Protein AF-Q9GLK6-F1 (afdb_monomer_lite)

Radius of gyration: 19.55 Å; chains: 1; bounding box: 46×30×56 Å

Organism: Oryctolagus cuniculus (NCBI:txid9986)

Structure (mmCIF, N/CA/C/O backbone):
data_AF-Q9GLK6-F1
#
_entry.id   AF-Q9GLK6-F1
#
loop_
_atom_site.group_PDB
_atom_site.id
_atom_site.type_symbol
_atom_site.label_atom_id
_atom_site.label_alt_id
_atom_site.label_comp_id
_atom_site.label_asym_id
_atom_site.label_entity_id
_atom_site.label_seq_id
_atom_site.pdbx_PDB_ins_code
_atom_site.Cartn_x
_atom_site.Cartn_y
_atom_site.Cartn_z
_atom_site.occupancy
_at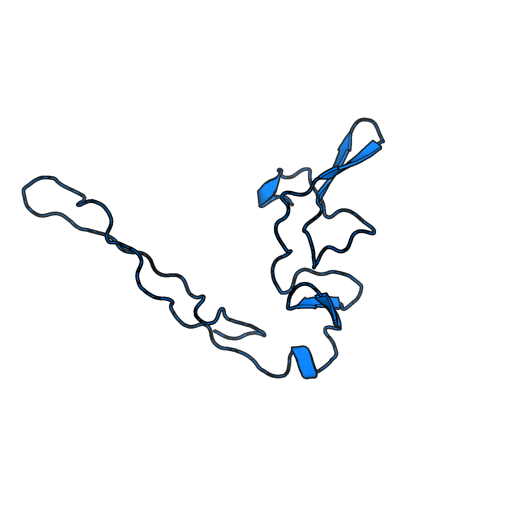om_site.B_iso_or_equiv
_atom_site.auth_seq_id
_atom_site.auth_comp_id
_atom_site.auth_asym_id
_atom_site.auth_atom_id
_atom_site.pdbx_PDB_model_num
ATOM 1 N N . CYS A 1 1 ? -7.473 4.508 1.239 1.00 78.81 1 CYS A N 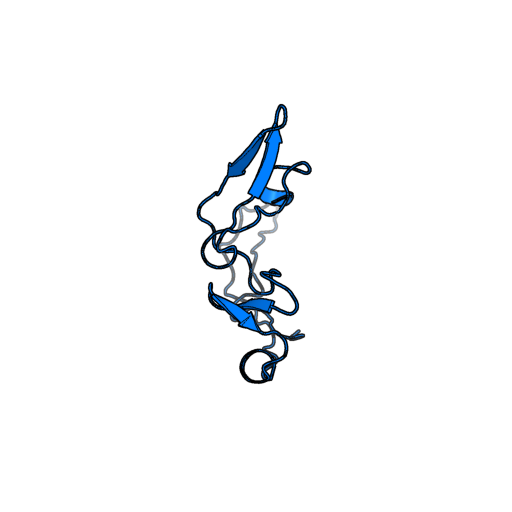1
ATOM 2 C CA . CYS A 1 1 ? -8.637 5.332 0.860 1.00 78.81 1 CYS A CA 1
ATOM 3 C C . CYS A 1 1 ? -8.233 6.463 -0.063 1.00 78.81 1 CYS A C 1
ATOM 5 O O . CYS A 1 1 ? -8.628 6.391 -1.219 1.00 78.81 1 CYS A O 1
ATOM 7 N N . ASN A 1 2 ? -7.354 7.375 0.371 1.00 86.19 2 ASN A N 1
ATOM 8 C CA . ASN A 1 2 ? -6.807 8.437 -0.485 1.00 86.19 2 ASN A CA 1
ATOM 9 C C . ASN A 1 2 ? -6.328 7.937 -1.867 1.00 86.19 2 ASN A C 1
ATOM 11 O O . ASN A 1 2 ? -6.900 8.291 -2.890 1.00 86.19 2 ASN A O 1
ATOM 15 N N . LEU A 1 3 ? -5.396 6.979 -1.892 1.00 83.44 3 LEU A N 1
ATOM 16 C CA . LEU A 1 3 ? -4.856 6.410 -3.139 1.00 83.44 3 LEU A CA 1
ATOM 17 C C . LEU A 1 3 ? -5.885 5.676 -4.023 1.00 83.44 3 LEU A C 1
ATOM 19 O O . LEU A 1 3 ? -5.612 5.395 -5.183 1.00 83.44 3 LEU A O 1
ATOM 23 N N . THR A 1 4 ? -7.041 5.293 -3.476 1.00 82.19 4 THR A N 1
ATOM 24 C CA . THR A 1 4 ? -8.006 4.408 -4.152 1.00 82.19 4 THR A CA 1
ATOM 25 C C . THR A 1 4 ? -9.226 5.153 -4.686 1.00 82.19 4 THR A C 1
ATOM 27 O O . THR A 1 4 ? -9.761 4.768 -5.730 1.00 82.19 4 THR A O 1
ATOM 30 N N . PHE A 1 5 ? -9.686 6.155 -3.934 1.00 86.75 5 PHE A N 1
ATOM 31 C CA . PHE A 1 5 ? -10.929 6.890 -4.173 1.00 86.75 5 PHE A CA 1
ATOM 32 C C . PHE A 1 5 ? -10.734 8.415 -4.204 1.00 86.75 5 PHE A C 1
ATOM 34 O O . PHE A 1 5 ? -11.620 9.112 -4.687 1.00 86.75 5 PHE A O 1
ATOM 41 N N . GLY A 1 6 ? -9.593 8.932 -3.736 1.00 89.25 6 GLY A N 1
ATOM 42 C CA . GLY A 1 6 ? -9.277 10.361 -3.702 1.00 89.25 6 GLY A CA 1
ATOM 43 C C . GLY A 1 6 ? -9.100 10.921 -2.283 1.00 89.25 6 GLY A C 1
ATOM 44 O O . GLY A 1 6 ? -9.459 10.258 -1.305 1.00 89.25 6 GLY A O 1
ATOM 45 N N . PRO A 1 7 ? -8.561 12.146 -2.157 1.00 91.19 7 PRO A N 1
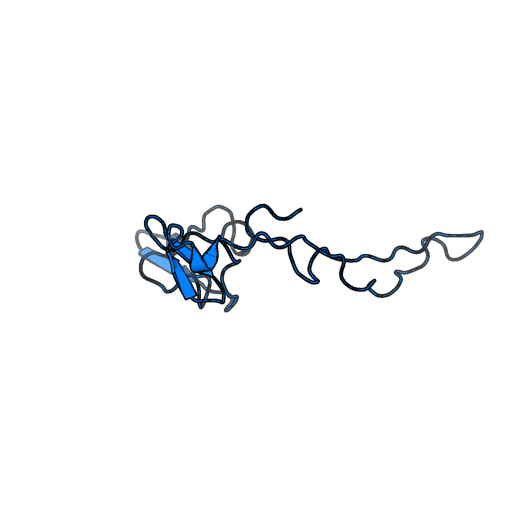ATOM 46 C CA . PRO A 1 7 ? -8.122 12.734 -0.885 1.00 91.19 7 PRO A CA 1
ATOM 47 C C . PRO A 1 7 ? -9.240 12.949 0.138 1.00 91.19 7 PRO A C 1
ATOM 49 O O . PRO A 1 7 ? -8.976 12.952 1.336 1.00 91.19 7 PRO A O 1
ATOM 52 N N . GLU A 1 8 ? -10.485 13.057 -0.315 1.00 90.81 8 GLU A N 1
ATOM 53 C CA . GLU A 1 8 ? -11.662 13.265 0.538 1.00 90.81 8 GLU A CA 1
ATOM 54 C C . GLU A 1 8 ? -12.134 11.984 1.244 1.00 90.81 8 GLU A C 1
ATOM 56 O O . GLU A 1 8 ? -12.998 12.025 2.120 1.00 90.81 8 GLU A O 1
ATOM 61 N N . TYR A 1 9 ? -11.572 10.831 0.866 1.00 89.88 9 TYR A N 1
ATOM 62 C CA . TYR A 1 9 ? -11.967 9.541 1.409 1.00 89.88 9 TYR A CA 1
ATOM 63 C C . TYR A 1 9 ? -11.102 9.132 2.599 1.00 89.88 9 TYR A C 1
ATOM 65 O O . TYR A 1 9 ? -9.897 8.878 2.476 1.00 89.88 9 TYR A O 1
ATOM 73 N N . THR A 1 10 ? -11.754 8.940 3.740 1.00 88.19 10 THR A N 1
ATOM 74 C CA . THR A 1 10 ? -11.164 8.423 4.980 1.00 88.19 10 THR A CA 1
ATOM 75 C C . THR A 1 10 ? -11.533 6.953 5.190 1.00 88.19 10 THR A C 1
ATOM 77 O O . THR A 1 10 ? -12.202 6.350 4.354 1.00 88.19 10 THR A O 1
ATOM 80 N N . VAL A 1 11 ? -11.043 6.316 6.256 1.00 84.50 11 VAL A N 1
ATOM 81 C CA . VAL A 1 11 ? -11.416 4.929 6.590 1.00 84.50 11 VAL A CA 1
ATOM 82 C C . VAL A 1 11 ? -12.818 4.920 7.205 1.00 84.50 11 VAL A C 1
ATOM 84 O O . VAL A 1 11 ? -13.103 5.720 8.091 1.00 84.50 11 VAL A O 1
ATOM 87 N N . CYS A 1 12 ? -13.686 4.018 6.741 1.00 85.75 12 CYS A N 1
ATOM 88 C CA . CYS A 1 12 ? -15.054 3.907 7.249 1.00 85.75 12 CYS A CA 1
ATOM 89 C C . CYS A 1 12 ? -15.075 3.360 8.694 1.00 85.75 12 CYS A C 1
ATOM 91 O O . CYS A 1 12 ? -14.501 2.293 8.936 1.00 85.75 12 CYS A O 1
ATOM 93 N N . PRO A 1 13 ? -15.739 4.039 9.648 1.00 81.25 13 PRO A N 1
ATOM 94 C CA . PRO A 1 13 ? -15.906 3.541 11.013 1.00 81.25 13 PRO A CA 1
ATOM 95 C C . PRO A 1 13 ? -16.755 2.261 11.070 1.00 81.25 13 PRO A C 1
ATOM 97 O O . PRO A 1 13 ? -17.684 2.089 10.288 1.00 81.25 13 PRO A O 1
ATOM 100 N N . GLY A 1 14 ? -16.471 1.373 12.028 1.00 76.00 14 GLY A N 1
ATOM 101 C CA . GLY A 1 14 ? -17.340 0.232 12.366 1.00 76.00 14 GLY A CA 1
ATOM 102 C C . GLY A 1 14 ? -1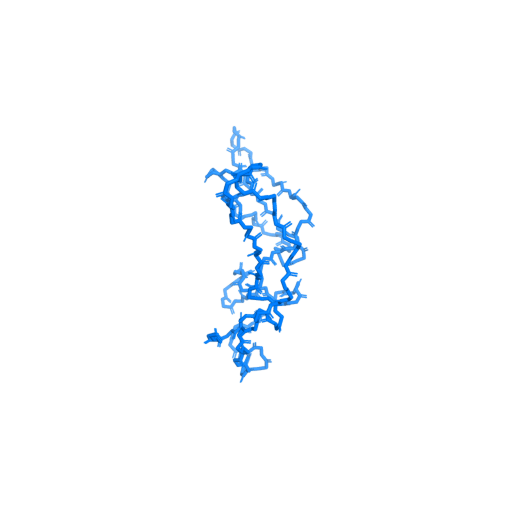7.298 -0.976 11.420 1.00 76.00 14 GLY A C 1
ATOM 103 O O . GLY A 1 14 ? -17.892 -2.002 11.738 1.00 76.00 14 GLY A O 1
ATOM 104 N N . MET A 1 15 ? -16.577 -0.899 10.299 1.00 76.69 15 MET A N 1
ATOM 105 C CA . MET A 1 15 ? -16.421 -2.018 9.361 1.00 76.69 15 MET A CA 1
ATOM 106 C C . MET A 1 15 ? -15.151 -2.830 9.641 1.00 76.69 15 MET A C 1
ATOM 108 O O . MET A 1 15 ? -14.153 -2.288 10.119 1.00 76.69 15 MET A O 1
ATOM 112 N N . ASP A 1 16 ? -15.151 -4.123 9.294 1.00 79.19 16 ASP A N 1
ATOM 113 C CA . ASP A 1 16 ? -13.935 -4.948 9.328 1.00 79.19 16 ASP A CA 1
ATOM 114 C C . ASP A 1 16 ? -12.977 -4.535 8.201 1.00 79.19 16 ASP A C 1
ATOM 116 O O . ASP A 1 16 ? -13.019 -5.048 7.079 1.00 79.19 16 ASP A O 1
ATOM 120 N N . VAL A 1 17 ? -12.114 -3.573 8.535 1.00 81.94 17 VAL A N 1
ATOM 121 C CA . VAL A 1 17 ? -11.090 -3.006 7.654 1.00 81.94 17 VAL A CA 1
ATOM 122 C C . VAL A 1 17 ? -10.136 -4.085 7.135 1.00 81.94 17 VAL A C 1
ATOM 124 O O . VAL A 1 17 ? -9.655 -3.977 6.011 1.00 81.94 17 VAL A O 1
ATOM 127 N N . CYS A 1 18 ? -9.864 -5.134 7.917 1.00 82.31 18 CYS A N 1
ATOM 128 C CA . CYS A 1 18 ? -8.845 -6.124 7.575 1.00 82.31 18 CYS A CA 1
ATOM 129 C C . CYS A 1 18 ? -9.327 -7.127 6.529 1.00 82.31 18 CYS A C 1
ATOM 131 O O . CYS A 1 18 ? -8.560 -7.483 5.633 1.00 82.31 18 CYS A O 1
ATOM 133 N N . ALA A 1 19 ? -10.601 -7.520 6.586 1.00 81.19 19 ALA A N 1
ATOM 134 C CA . ALA A 1 19 ? -11.207 -8.358 5.559 1.00 81.19 19 ALA A CA 1
ATOM 135 C C . ALA A 1 19 ? -11.423 -7.584 4.250 1.00 81.19 19 ALA A C 1
ATOM 137 O O . ALA A 1 19 ? -11.184 -8.109 3.159 1.00 81.19 19 ALA A O 1
ATOM 138 N N . ARG A 1 20 ? -11.884 -6.331 4.347 1.00 83.62 20 ARG A N 1
ATOM 139 C CA . ARG A 1 20 ? -12.135 -5.456 3.196 1.00 83.62 20 ARG A CA 1
ATOM 140 C C . ARG A 1 20 ? -11.857 -4.007 3.562 1.00 83.62 20 ARG A C 1
ATOM 142 O O . ARG A 1 20 ? -12.392 -3.491 4.535 1.00 83.62 20 ARG A O 1
ATOM 149 N N . LEU A 1 21 ? -11.105 -3.310 2.718 1.00 81.94 21 LEU A N 1
ATOM 150 C CA . LEU A 1 21 ? -10.918 -1.876 2.870 1.00 81.94 21 LEU A CA 1
ATOM 151 C C . LEU A 1 21 ? -12.233 -1.148 2.553 1.00 81.94 21 LEU A C 1
ATOM 153 O O . LEU A 1 21 ? -12.703 -1.167 1.409 1.00 81.94 21 LEU A O 1
ATOM 157 N N . TRP A 1 22 ? -12.793 -0.488 3.565 1.00 86.94 22 TRP A N 1
ATOM 158 C CA . TRP A 1 22 ? -13.952 0.396 3.453 1.00 86.94 22 TRP A CA 1
ATOM 159 C C . TRP A 1 22 ? -13.517 1.847 3.616 1.00 86.94 22 TRP A C 1
ATOM 161 O O . TRP A 1 22 ? -12.844 2.205 4.584 1.00 86.94 22 TRP A O 1
ATOM 171 N N . CYS A 1 23 ? -13.912 2.685 2.666 1.00 88.12 23 CYS A N 1
ATOM 172 C CA . CYS A 1 23 ? -13.546 4.088 2.607 1.00 88.12 23 CYS A CA 1
ATOM 173 C C . CYS A 1 23 ? -14.793 4.960 2.659 1.00 88.12 23 CYS A C 1
ATOM 175 O O . CYS A 1 23 ? -15.701 4.767 1.858 1.00 88.12 23 CYS A O 1
ATOM 177 N N . ALA A 1 24 ? -14.830 5.902 3.591 1.00 91.25 24 ALA A N 1
ATOM 178 C CA . ALA A 1 24 ? -15.946 6.805 3.801 1.00 91.25 24 ALA A CA 1
ATOM 179 C C . ALA A 1 24 ? -15.690 8.176 3.175 1.00 91.25 24 ALA A C 1
ATOM 181 O O . ALA A 1 24 ? -14.569 8.678 3.215 1.00 91.25 24 ALA A O 1
ATOM 182 N N . VAL A 1 25 ? -16.748 8.795 2.662 1.00 93.62 25 VAL A N 1
ATOM 183 C CA . VAL A 1 25 ? -16.808 10.220 2.314 1.00 93.62 25 VAL A CA 1
ATOM 184 C C . VAL A 1 25 ? -18.113 10.794 2.862 1.00 93.62 25 VAL A C 1
ATOM 186 O O . VAL A 1 25 ? -19.121 10.086 2.919 1.00 93.62 25 VAL A O 1
ATOM 189 N N . VAL A 1 26 ? -18.111 12.058 3.285 1.00 92.06 26 VAL A N 1
ATOM 190 C CA . VAL A 1 26 ? -19.329 12.752 3.728 1.00 92.06 26 VAL A CA 1
ATOM 191 C C . VAL A 1 26 ? -19.870 13.570 2.562 1.00 92.06 26 VAL A C 1
ATOM 193 O O . VAL A 1 26 ? -19.199 14.477 2.079 1.00 92.06 26 VAL A O 1
ATOM 196 N N . ARG A 1 27 ? -21.084 13.259 2.101 1.00 88.62 27 ARG A N 1
ATOM 197 C CA . ARG A 1 27 ? -21.797 14.027 1.070 1.00 88.62 27 ARG A CA 1
ATOM 198 C C . ARG A 1 27 ? -23.123 14.504 1.639 1.00 88.62 27 ARG A C 1
ATOM 200 O O . ARG A 1 27 ? -23.904 13.687 2.105 1.00 88.62 27 ARG A O 1
ATOM 207 N N . GLN A 1 28 ? -23.367 15.816 1.611 1.00 86.94 28 GLN A N 1
ATOM 208 C CA . GLN A 1 28 ? -24.628 16.419 2.082 1.00 86.94 28 GLN A CA 1
ATOM 209 C C . GLN A 1 28 ? -25.025 15.978 3.509 1.00 86.94 28 GLN A C 1
ATOM 211 O O . GLN A 1 28 ? -26.187 15.715 3.793 1.00 86.94 28 GLN A O 1
ATOM 216 N N . GLY A 1 29 ? -24.045 15.852 4.411 1.00 87.31 29 GLY A N 1
ATOM 217 C CA . GLY A 1 29 ? -24.273 15.414 5.796 1.00 87.31 29 GLY A CA 1
ATOM 218 C C . GLY A 1 29 ? -24.438 13.901 5.987 1.00 87.31 29 GLY A C 1
ATOM 219 O O . GLY A 1 29 ? -24.503 13.443 7.123 1.00 87.31 29 GLY A O 1
ATOM 220 N N . GLN A 1 30 ? -24.437 13.109 4.911 1.00 88.50 30 GLN A N 1
ATOM 221 C CA . GLN A 1 30 ? -24.534 11.654 4.971 1.00 88.50 30 GLN A CA 1
ATOM 222 C C . GLN A 1 30 ? -23.169 10.999 4.721 1.00 88.50 30 GLN A C 1
ATOM 224 O O . GLN A 1 30 ? -22.474 11.306 3.749 1.00 88.50 30 GLN A O 1
ATOM 229 N N . MET A 1 31 ? -22.770 10.081 5.607 1.00 86.88 31 MET A N 1
ATOM 230 C CA . MET A 1 31 ? -21.555 9.282 5.439 1.00 86.88 31 MET A CA 1
ATOM 231 C C . MET A 1 31 ? -21.835 8.105 4.502 1.00 86.88 31 MET A C 1
ATOM 233 O O . MET A 1 31 ? -22.692 7.269 4.781 1.00 86.88 31 MET A O 1
ATOM 237 N N . VAL A 1 32 ? -21.087 8.021 3.404 1.00 90.56 32 VAL A N 1
ATOM 238 C CA . VAL A 1 32 ? -21.184 6.930 2.428 1.00 90.56 32 VAL A CA 1
ATOM 239 C C . VAL A 1 32 ? -19.895 6.125 2.458 1.00 90.56 32 VAL A C 1
ATOM 241 O O . VAL A 1 32 ? -18.821 6.682 2.234 1.00 90.56 32 VAL A O 1
ATOM 244 N N . CYS A 1 33 ? -19.999 4.815 2.700 1.00 88.81 33 CYS A N 1
ATOM 245 C CA . CYS A 1 33 ? -18.857 3.904 2.706 1.00 88.81 33 CYS A CA 1
ATOM 246 C C . CYS A 1 33 ? -18.789 3.068 1.422 1.00 88.81 33 CYS A C 1
ATOM 248 O O . CYS A 1 33 ? -19.713 2.332 1.086 1.00 88.81 33 CYS A O 1
ATOM 250 N N . LEU A 1 34 ? -17.658 3.155 0.723 1.00 87.50 34 LEU A N 1
ATOM 251 C CA . LEU A 1 34 ? -17.357 2.447 -0.518 1.00 87.50 34 LEU A CA 1
ATOM 252 C C . LEU A 1 34 ? -16.246 1.418 -0.296 1.00 87.50 34 LEU A C 1
ATOM 254 O O . LEU A 1 34 ? -15.331 1.625 0.501 1.00 87.50 34 LEU A O 1
ATOM 258 N N . THR A 1 35 ? -16.273 0.319 -1.047 1.00 84.56 35 THR A N 1
ATOM 259 C CA . THR A 1 35 ? -15.200 -0.684 -1.046 1.00 84.56 35 THR A CA 1
ATOM 260 C C . THR A 1 35 ? -14.907 -1.164 -2.464 1.00 84.56 35 THR A C 1
ATOM 262 O O . THR A 1 35 ? -15.819 -1.348 -3.264 1.00 84.56 35 THR A O 1
ATOM 265 N N . LYS A 1 36 ? -13.629 -1.403 -2.781 1.00 79.62 36 LYS A N 1
ATOM 266 C CA . LYS A 1 36 ? -13.206 -2.085 -4.022 1.00 79.62 36 LYS A CA 1
ATOM 267 C C . LYS A 1 36 ? -12.970 -3.591 -3.819 1.00 79.62 36 LYS A C 1
ATOM 269 O O . LYS A 1 36 ? -12.328 -4.219 -4.648 1.00 79.62 36 LYS A O 1
ATOM 274 N N . LYS A 1 37 ? -13.472 -4.177 -2.718 1.00 74.44 37 LYS A N 1
ATOM 275 C CA . LYS A 1 37 ? -13.277 -5.594 -2.326 1.00 74.44 37 LYS A CA 1
ATOM 276 C C . LYS A 1 37 ? -11.809 -6.020 -2.145 1.00 74.44 37 LYS A C 1
ATOM 278 O O . LYS A 1 37 ? -11.525 -7.211 -2.096 1.00 74.44 37 LYS A O 1
ATOM 283 N N . LEU A 1 38 ? -10.891 -5.066 -2.014 1.00 70.19 38 LEU A N 1
ATOM 284 C CA . LEU A 1 38 ? -9.488 -5.334 -1.710 1.00 70.19 38 LEU A CA 1
ATOM 285 C C . LEU A 1 38 ? -9.323 -5.514 -0.192 1.00 70.19 38 LEU A C 1
ATOM 287 O O . LEU A 1 38 ? -9.924 -4.734 0.556 1.00 70.19 38 LEU A O 1
ATOM 291 N N . PRO A 1 39 ? -8.533 -6.495 0.280 1.00 70.69 39 PRO A N 1
ATOM 292 C CA . PRO A 1 39 ? -8.153 -6.560 1.687 1.00 70.69 39 PRO A CA 1
ATOM 293 C C . PRO A 1 39 ? -7.318 -5.326 2.048 1.00 70.69 39 PRO A C 1
ATOM 295 O O . PRO A 1 39 ? -6.625 -4.762 1.194 1.00 70.69 39 PRO A O 1
ATOM 298 N N . ALA A 1 40 ? -7.385 -4.881 3.303 1.00 77.06 40 ALA A N 1
ATOM 299 C CA . ALA A 1 40 ? -6.457 -3.851 3.751 1.00 77.06 40 ALA A CA 1
ATOM 300 C C . ALA A 1 40 ? -5.024 -4.388 3.740 1.00 77.06 40 ALA A C 1
ATOM 302 O O . ALA A 1 40 ? -4.779 -5.575 3.960 1.00 77.06 40 ALA A O 1
ATOM 303 N N . VAL A 1 41 ? -4.071 -3.490 3.493 1.00 78.50 41 VAL A N 1
ATOM 304 C CA . VAL A 1 41 ? -2.654 -3.839 3.556 1.00 78.50 41 VAL A CA 1
ATOM 305 C C . VAL A 1 41 ? -2.281 -4.251 4.982 1.00 78.50 41 VAL A C 1
ATOM 307 O O . VAL A 1 41 ? -2.795 -3.702 5.963 1.00 78.50 41 VAL A O 1
ATOM 310 N N . GLU A 1 42 ? -1.381 -5.220 5.102 1.00 80.12 42 GLU A N 1
ATOM 311 C CA . GLU A 1 42 ? -0.825 -5.644 6.385 1.00 80.12 42 GLU A CA 1
ATOM 312 C C . GLU A 1 42 ? -0.258 -4.437 7.147 1.00 80.12 42 GLU A C 1
ATOM 314 O O . GLU A 1 42 ? 0.378 -3.559 6.564 1.00 80.12 42 GLU A O 1
ATOM 319 N N . GLY A 1 43 ? -0.507 -4.366 8.452 1.00 75.94 43 GLY A N 1
ATOM 320 C CA . GLY A 1 43 ? -0.111 -3.220 9.271 1.00 75.94 43 GLY A CA 1
ATOM 321 C C . GLY A 1 43 ? -1.109 -2.060 9.286 1.00 75.94 43 GLY A C 1
ATOM 322 O O . GLY A 1 43 ? -0.930 -1.142 10.087 1.00 75.94 43 GLY A O 1
ATOM 323 N N . THR A 1 44 ? -2.179 -2.102 8.478 1.00 81.56 44 THR A N 1
ATOM 324 C CA . THR A 1 44 ? -3.252 -1.093 8.542 1.00 81.56 44 THR A CA 1
ATOM 325 C C . THR A 1 44 ? -3.834 -1.049 9.957 1.00 81.56 44 THR A C 1
ATOM 327 O O . THR A 1 44 ? -4.211 -2.100 10.479 1.00 81.56 44 THR A O 1
ATOM 330 N N . PRO A 1 45 ? -3.926 0.125 10.602 1.00 78.00 45 PRO A N 1
ATOM 331 C CA . PRO A 1 45 ? -4.525 0.231 11.923 1.00 78.00 45 PRO A CA 1
ATOM 332 C C . PRO A 1 45 ? -6.018 -0.107 11.855 1.00 78.00 45 PRO A C 1
ATOM 334 O O . PRO A 1 45 ? -6.765 0.491 11.086 1.00 78.00 45 PRO A O 1
ATOM 337 N N . CYS A 1 46 ? -6.447 -1.061 12.677 1.00 82.81 46 CYS A N 1
ATOM 338 C CA . CYS A 1 46 ? -7.844 -1.508 12.765 1.00 82.81 46 CYS A CA 1
ATOM 339 C C . CYS A 1 46 ? -8.473 -1.234 14.141 1.00 82.81 46 CYS A C 1
ATOM 341 O O . CYS A 1 46 ? -9.633 -1.554 14.376 1.00 82.81 46 CYS A O 1
ATOM 343 N N . GLY A 1 47 ? -7.718 -0.639 15.069 1.00 80.56 47 GLY A N 1
ATOM 344 C CA . GLY A 1 47 ? -8.197 -0.251 16.392 1.00 80.56 47 GLY A CA 1
ATOM 345 C C . GLY A 1 47 ? -7.066 0.255 17.285 1.00 80.56 47 GLY A C 1
ATOM 346 O O . GLY A 1 47 ? -5.904 0.309 16.875 1.00 80.56 47 GLY A O 1
ATOM 347 N N . LYS A 1 48 ? -7.391 0.609 18.533 1.00 81.00 48 LYS A N 1
ATOM 348 C CA . LYS A 1 48 ? -6.409 1.095 19.514 1.00 81.00 48 LYS A CA 1
ATOM 349 C C . LYS A 1 48 ? -5.358 0.013 19.789 1.00 81.00 48 LYS A C 1
ATOM 351 O O . LYS A 1 48 ? -5.660 -0.995 20.418 1.00 81.00 48 LYS A O 1
ATOM 356 N N . GLY A 1 49 ? -4.140 0.214 19.283 1.00 78.00 49 GLY A N 1
ATOM 357 C CA . GLY A 1 49 ? -3.046 -0.754 19.411 1.00 78.00 49 GLY A CA 1
ATOM 358 C C . GLY A 1 49 ? -3.230 -2.036 18.591 1.00 78.00 49 GLY A C 1
ATOM 359 O O . GLY A 1 49 ? -2.574 -3.028 18.885 1.00 78.00 49 GLY A O 1
ATOM 360 N N . ARG A 1 50 ? -4.102 -2.049 17.574 1.00 85.38 50 ARG A N 1
ATOM 361 C CA . ARG A 1 50 ? -4.343 -3.227 16.726 1.00 85.38 50 ARG A CA 1
ATOM 362 C C . ARG A 1 50 ? -4.095 -2.919 15.257 1.00 85.38 50 ARG A C 1
ATOM 364 O O . ARG A 1 50 ? -4.372 -1.811 14.796 1.00 85.38 50 ARG A O 1
ATOM 371 N N . ILE A 1 51 ? -3.601 -3.910 14.528 1.00 84.38 51 ILE A N 1
ATOM 372 C CA . ILE A 1 51 ? -3.291 -3.820 13.103 1.00 84.38 51 ILE A CA 1
ATOM 373 C C . ILE A 1 51 ? -3.823 -5.024 12.325 1.00 84.38 51 ILE A C 1
ATOM 375 O O . ILE A 1 51 ? -4.015 -6.102 12.884 1.00 84.38 51 ILE A O 1
ATOM 379 N N . CYS A 1 52 ? -4.033 -4.850 11.026 1.00 84.38 52 CYS A N 1
ATOM 380 C CA . CYS A 1 52 ? -4.415 -5.935 10.137 1.00 84.38 52 CYS A CA 1
ATOM 381 C C . CYS A 1 52 ? -3.239 -6.876 9.885 1.00 84.38 52 CYS A C 1
ATOM 383 O O . CYS A 1 52 ? -2.190 -6.441 9.407 1.00 84.38 52 CYS A O 1
ATOM 385 N N 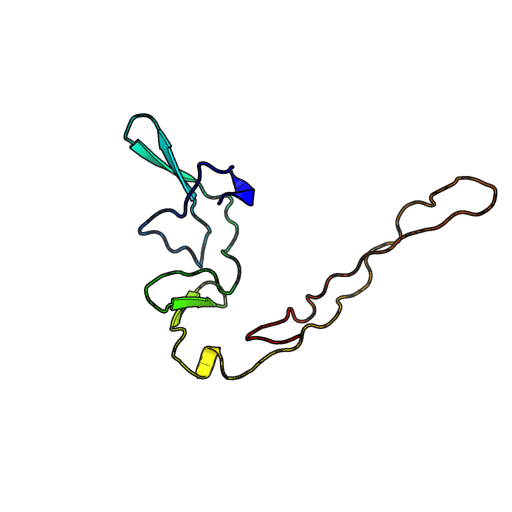. LEU A 1 53 ? -3.437 -8.155 10.202 1.00 81.75 53 LEU A N 1
ATOM 386 C CA . LEU A 1 53 ? -2.518 -9.245 9.912 1.00 81.75 53 LEU A CA 1
ATOM 387 C C . LEU A 1 53 ? -3.272 -10.458 9.368 1.00 81.75 53 LEU A C 1
ATOM 389 O O . LEU A 1 53 ? -4.202 -10.950 10.006 1.00 81.75 53 LEU A O 1
ATOM 393 N N . GLN A 1 54 ? -2.866 -10.948 8.198 1.00 76.38 54 GLN A N 1
ATOM 394 C CA . GLN A 1 54 ? -3.520 -12.038 7.464 1.00 76.38 54 GLN A CA 1
ATOM 395 C C . GLN A 1 54 ? -5.037 -11.817 7.311 1.00 76.38 54 GLN A C 1
ATOM 397 O O . GLN A 1 54 ? -5.838 -12.730 7.509 1.00 76.38 54 GLN A O 1
ATOM 402 N N . GLY A 1 55 ? -5.443 -10.576 7.028 1.00 77.88 55 GLY A N 1
ATOM 403 C CA . GLY A 1 55 ? -6.856 -10.204 6.896 1.00 77.88 55 GLY A CA 1
ATOM 404 C C . GLY A 1 55 ? -7.655 -10.170 8.208 1.00 77.88 55 GLY A C 1
ATOM 405 O O . GLY A 1 55 ? -8.870 -10.010 8.162 1.00 77.88 55 GLY A O 1
ATOM 406 N N . LYS A 1 56 ? -7.009 -10.284 9.379 1.00 83.69 56 LYS A N 1
ATOM 407 C CA . LYS A 1 56 ? -7.649 -10.181 10.703 1.00 83.69 56 LYS A CA 1
ATOM 408 C C . LYS A 1 56 ? -7.087 -9.018 11.513 1.00 83.69 56 LYS A C 1
ATOM 410 O O . LYS A 1 56 ? -5.904 -8.709 11.430 1.00 83.69 56 LYS A O 1
ATOM 415 N N . CYS A 1 57 ? -7.920 -8.407 12.350 1.00 83.88 57 CYS A N 1
ATOM 416 C CA . CYS A 1 57 ? -7.467 -7.376 13.280 1.00 83.88 57 CYS A CA 1
ATOM 417 C C . CYS A 1 57 ? -6.755 -8.015 14.484 1.00 83.88 57 CYS A C 1
ATOM 419 O O . CYS A 1 57 ? -7.385 -8.660 15.324 1.00 83.88 57 CYS A O 1
ATOM 421 N N . ALA A 1 58 ? -5.436 -7.851 14.562 1.00 83.81 58 ALA A N 1
ATOM 422 C CA . ALA A 1 58 ? -4.570 -8.461 15.564 1.00 83.81 58 ALA A CA 1
ATOM 423 C C . ALA A 1 58 ? -3.920 -7.405 16.470 1.00 83.81 58 ALA A C 1
ATOM 425 O O . ALA A 1 58 ? -3.651 -6.278 16.059 1.00 83.81 58 ALA A O 1
ATOM 426 N N . ASP A 1 59 ? -3.665 -7.766 17.726 1.00 83.88 59 ASP A N 1
ATOM 427 C CA . ASP A 1 59 ? -3.066 -6.859 18.707 1.00 83.88 59 ASP A CA 1
ATOM 428 C C . ASP A 1 59 ? -1.564 -6.672 18.466 1.00 83.88 59 ASP A C 1
ATOM 430 O O . ASP A 1 59 ? -0.814 -7.650 18.394 1.00 83.88 59 ASP A O 1
ATOM 434 N N . LYS A 1 60 ? -1.129 -5.410 18.382 1.00 70.50 60 LYS A N 1
ATOM 435 C CA . LYS A 1 60 ? 0.260 -5.021 18.125 1.00 70.50 60 LYS A CA 1
ATOM 436 C C . LYS A 1 60 ? 1.202 -5.411 19.261 1.00 70.50 60 LYS A C 1
ATOM 438 O O . LYS A 1 60 ? 2.389 -5.617 19.035 1.00 70.50 60 LYS A O 1
ATOM 443 N N . THR A 1 61 ? 0.680 -5.538 20.477 1.00 70.19 61 THR A N 1
ATOM 444 C CA . THR A 1 61 ? 1.474 -5.844 21.678 1.00 70.19 61 THR A CA 1
ATOM 445 C C . THR A 1 61 ? 1.756 -7.336 21.852 1.00 70.19 61 THR A C 1
ATOM 447 O O . THR A 1 61 ? 2.650 -7.730 22.603 1.00 70.19 61 THR A O 1
ATOM 450 N N . LYS A 1 62 ? 1.034 -8.203 21.134 1.00 70.62 62 LYS A N 1
ATOM 451 C CA . LYS A 1 62 ? 1.227 -9.648 21.236 1.00 70.62 62 LYS A CA 1
ATOM 452 C C . LYS A 1 62 ? 2.465 -10.063 20.439 1.00 70.62 62 LYS A C 1
ATOM 454 O O . LYS A 1 62 ? 2.434 -10.145 19.213 1.00 70.62 62 LYS A O 1
ATOM 459 N N . LYS A 1 63 ? 3.535 -10.413 21.166 1.00 60.72 63 LYS A N 1
ATOM 460 C CA . LYS A 1 63 ? 4.828 -10.918 20.652 1.00 60.72 63 LYS A CA 1
ATOM 461 C C . LYS A 1 63 ? 4.672 -11.964 19.537 1.00 60.72 63 LYS A C 1
ATOM 463 O O . LYS A 1 63 ? 5.414 -11.925 18.569 1.00 60.72 63 LYS A O 1
ATOM 468 N N . LYS A 1 64 ? 3.650 -12.826 19.600 1.00 62.94 64 LYS A N 1
ATOM 469 C CA . LYS A 1 64 ? 3.322 -13.825 18.561 1.00 62.94 64 LYS A CA 1
ATOM 470 C C . LYS A 1 64 ? 3.202 -13.250 17.134 1.00 62.94 64 LYS A C 1
ATOM 472 O O . LYS A 1 64 ? 3.427 -13.980 16.180 1.00 62.94 64 LYS A O 1
ATOM 477 N N . TYR A 1 65 ? 2.869 -11.967 16.989 1.00 60.19 65 TYR A N 1
ATOM 478 C CA . TYR A 1 65 ? 2.653 -11.306 15.697 1.00 60.19 65 TYR A CA 1
ATOM 479 C C . TYR A 1 65 ? 3.815 -10.400 15.243 1.00 60.19 65 TYR A C 1
ATOM 481 O O . TYR A 1 65 ? 3.920 -10.089 14.058 1.00 60.19 65 TYR A O 1
ATOM 489 N N . TYR A 1 66 ? 4.700 -10.011 16.169 1.00 60.75 66 TYR A N 1
ATOM 490 C CA . TYR A 1 66 ? 5.812 -9.072 15.944 1.00 60.75 66 TYR A CA 1
ATOM 491 C C . TYR A 1 66 ? 7.205 -9.659 16.212 1.00 60.75 66 TYR A C 1
ATOM 493 O O . TYR A 1 66 ? 8.205 -9.032 15.878 1.00 60.75 66 TYR A O 1
ATOM 501 N N . SER A 1 67 ? 7.301 -10.847 16.817 1.00 63.88 67 SER A N 1
ATOM 502 C CA . SER A 1 67 ? 8.581 -11.412 17.272 1.00 63.88 67 SER A CA 1
ATOM 503 C C . SER A 1 67 ? 9.464 -11.939 16.142 1.00 63.88 67 SER A C 1
ATOM 505 O O . SER A 1 67 ? 10.628 -12.242 16.391 1.00 63.88 67 SER A O 1
ATOM 507 N N . THR A 1 68 ? 8.944 -12.045 14.922 1.00 67.00 68 THR A N 1
ATOM 508 C CA . THR A 1 68 ? 9.725 -12.460 13.758 1.00 67.00 68 THR A CA 1
ATOM 509 C C . THR A 1 68 ? 9.739 -11.309 12.762 1.00 67.00 68 THR A C 1
ATOM 511 O O . THR A 1 68 ? 8.761 -11.067 12.050 1.00 67.00 68 THR A O 1
ATOM 514 N N . SER A 1 69 ? 10.843 -10.560 12.765 1.00 67.88 69 SER A N 1
ATOM 515 C CA . SER A 1 69 ? 11.236 -9.728 11.628 1.00 67.88 69 SER A CA 1
ATOM 516 C C . SER A 1 69 ? 11.434 -10.650 10.430 1.00 67.88 69 SER A C 1
ATOM 518 O O . SER A 1 69 ? 12.137 -11.654 10.540 1.00 67.88 69 SER A O 1
ATOM 520 N N . SER A 1 70 ? 10.772 -10.351 9.315 1.00 76.75 70 SER A N 1
ATOM 521 C CA . SER A 1 70 ? 10.971 -11.076 8.061 1.00 76.75 70 SER A CA 1
ATOM 522 C C . SER A 1 70 ? 11.592 -10.116 7.076 1.00 76.75 70 SER A C 1
ATOM 524 O O . SER A 1 70 ? 10.948 -9.140 6.694 1.00 76.75 70 SER A O 1
ATOM 526 N N . HIS A 1 71 ? 12.818 -10.407 6.664 1.00 81.25 71 HIS A N 1
ATOM 527 C CA . HIS A 1 71 ? 13.480 -9.680 5.594 1.00 81.25 71 HIS A CA 1
ATOM 528 C C . HIS A 1 71 ? 12.723 -9.839 4.281 1.00 81.25 71 HIS A C 1
ATOM 530 O O . HIS A 1 71 ? 12.092 -10.871 4.029 1.00 81.25 71 HIS A O 1
ATOM 536 N N . GLY A 1 72 ? 12.742 -8.771 3.494 1.00 86.00 72 GLY A N 1
ATOM 537 C CA . GLY A 1 72 ? 12.170 -8.773 2.166 1.00 86.00 72 GLY A CA 1
ATOM 538 C C . GLY A 1 72 ? 13.079 -9.543 1.222 1.00 86.00 72 GLY A C 1
ATOM 539 O O . GLY A 1 72 ? 14.299 -9.449 1.312 1.00 86.00 72 GLY A O 1
ATOM 540 N N . ASN A 1 73 ? 12.494 -10.287 0.294 1.00 90.44 73 ASN A N 1
ATOM 541 C CA . ASN A 1 73 ? 13.242 -10.887 -0.802 1.00 90.44 73 ASN A CA 1
ATOM 542 C C . ASN A 1 73 ? 12.630 -10.477 -2.134 1.00 90.44 73 ASN A C 1
ATOM 544 O O . ASN A 1 73 ? 11.413 -10.310 -2.283 1.00 90.44 73 ASN A O 1
ATOM 548 N N . TRP A 1 74 ? 13.507 -10.331 -3.122 1.00 93.06 74 TRP A N 1
ATOM 549 C CA . TRP A 1 74 ? 13.105 -10.086 -4.494 1.00 93.06 74 TRP A CA 1
ATOM 550 C C . TRP A 1 74 ? 12.309 -11.278 -5.028 1.00 93.06 74 TRP A C 1
ATOM 552 O O . TRP A 1 74 ? 12.766 -12.419 -4.998 1.00 93.06 74 TRP A O 1
ATOM 562 N N . GLY A 1 75 ? 11.116 -10.995 -5.535 1.00 93.38 75 GLY A N 1
ATOM 563 C CA . GLY A 1 75 ? 10.373 -11.903 -6.388 1.00 93.38 75 GLY A CA 1
ATOM 564 C C . GLY A 1 75 ? 11.068 -12.090 -7.734 1.00 93.38 75 GLY A C 1
ATOM 565 O O . GLY A 1 75 ? 12.044 -11.408 -8.068 1.00 93.38 75 GLY A O 1
ATOM 566 N N . SER A 1 76 ? 10.541 -13.027 -8.513 1.00 94.88 76 SER A N 1
ATOM 567 C CA . SER A 1 76 ? 11.018 -13.299 -9.865 1.00 94.88 76 SER A CA 1
ATOM 568 C C . SER A 1 76 ? 10.956 -12.049 -10.743 1.00 94.88 76 SER A C 1
ATOM 570 O O . SER A 1 76 ? 10.104 -11.174 -10.561 1.00 94.88 76 SER A O 1
ATOM 572 N N . TRP A 1 77 ? 11.859 -11.980 -11.719 1.00 95.31 77 TRP A N 1
ATOM 573 C CA . TRP A 1 77 ? 11.765 -10.987 -12.779 1.00 95.31 77 TRP A CA 1
ATOM 574 C C . TRP A 1 77 ? 10.455 -11.157 -13.548 1.00 95.31 77 TRP A C 1
ATOM 576 O O . TRP A 1 77 ? 10.058 -12.272 -13.886 1.00 95.31 77 TRP A O 1
ATOM 586 N N . GLY A 1 78 ? 9.791 -10.036 -13.814 1.00 94.06 78 GLY A N 1
ATOM 587 C CA . GLY A 1 78 ? 8.714 -9.965 -14.785 1.00 94.06 78 GLY A CA 1
ATOM 588 C C . GLY A 1 78 ? 9.234 -10.137 -16.216 1.00 94.06 78 GLY A C 1
ATOM 589 O O . GLY A 1 78 ? 10.447 -10.208 -16.440 1.00 94.06 78 GLY A O 1
ATOM 590 N N . PRO A 1 79 ? 8.324 -10.191 -17.200 1.00 95.06 79 PRO A N 1
ATOM 591 C CA . PRO A 1 79 ? 8.711 -10.267 -18.601 1.00 95.06 79 PRO A CA 1
ATOM 592 C C . PRO A 1 79 ? 9.528 -9.037 -19.009 1.00 95.06 79 PRO A C 1
ATOM 594 O O . PRO A 1 79 ? 9.324 -7.933 -18.495 1.00 95.06 79 PRO A O 1
ATOM 597 N N . TRP A 1 80 ? 10.434 -9.234 -19.963 1.00 95.38 80 TRP A N 1
ATOM 598 C CA . TRP A 1 80 ? 11.157 -8.133 -20.587 1.00 95.38 80 TRP A CA 1
ATOM 599 C C . TRP A 1 80 ? 10.185 -7.207 -21.318 1.00 95.38 80 TRP A C 1
ATOM 601 O O . TRP A 1 80 ? 9.295 -7.651 -22.047 1.00 95.38 80 TRP A O 1
ATOM 611 N N . GLY A 1 81 ? 10.363 -5.908 -21.109 1.00 93.62 81 GLY A N 1
ATOM 612 C CA . GLY A 1 81 ? 9.668 -4.869 -21.846 1.00 93.62 81 GLY A CA 1
ATOM 613 C C . GLY A 1 81 ? 10.133 -4.784 -23.298 1.00 93.62 81 GLY A C 1
ATOM 614 O O . GLY A 1 81 ? 11.096 -5.425 -23.726 1.00 93.62 81 GLY A O 1
ATOM 615 N N . GLN A 1 82 ? 9.440 -3.947 -24.063 1.00 92.94 82 GLN A N 1
ATOM 616 C CA . GLN A 1 82 ? 9.803 -3.671 -25.448 1.00 92.94 82 GLN A CA 1
ATOM 617 C C . GLN A 1 82 ? 11.191 -3.029 -25.532 1.00 92.94 82 GLN A C 1
ATOM 619 O O . GLN A 1 82 ? 11.619 -2.310 -24.627 1.00 92.94 82 GLN A O 1
ATOM 624 N N . CYS A 1 83 ? 11.897 -3.296 -26.631 1.00 94.31 83 CYS A N 1
ATOM 625 C CA . CYS A 1 83 ? 13.172 -2.643 -26.887 1.00 94.31 83 CYS A CA 1
ATOM 626 C C . CYS A 1 83 ? 12.940 -1.140 -27.066 1.00 94.31 83 CYS A C 1
ATOM 628 O O . CYS A 1 83 ? 12.030 -0.736 -27.789 1.00 94.31 83 CYS A O 1
ATOM 630 N N . SER A 1 84 ? 13.776 -0.309 -26.442 1.00 95.25 84 SER A N 1
ATOM 631 C CA . SER A 1 84 ? 13.664 1.150 -26.557 1.00 95.25 84 SER A CA 1
ATOM 632 C C . SER A 1 84 ? 13.827 1.673 -27.990 1.00 95.25 84 SER A C 1
ATOM 634 O O . SER A 1 84 ? 13.443 2.806 -28.274 1.00 95.25 84 SER A O 1
ATOM 636 N N . ARG A 1 85 ? 14.404 0.871 -28.896 1.00 92.75 85 ARG A N 1
ATOM 637 C CA . ARG A 1 85 ? 14.625 1.206 -30.308 1.00 92.75 85 ARG A CA 1
ATOM 638 C C . ARG A 1 85 ? 14.408 -0.015 -31.197 1.00 92.75 85 ARG A C 1
ATOM 640 O O . ARG A 1 85 ? 14.712 -1.136 -30.799 1.00 92.75 85 ARG A O 1
ATOM 647 N N . SER A 1 86 ? 13.951 0.218 -32.424 1.00 92.25 86 SER A N 1
ATOM 648 C CA . SER A 1 86 ? 13.797 -0.819 -33.453 1.00 92.25 86 SER A CA 1
ATOM 649 C C . SER A 1 86 ? 15.091 -1.122 -34.222 1.00 92.25 86 SER A C 1
ATOM 651 O O . SER A 1 86 ? 15.200 -2.187 -34.822 1.00 92.25 86 SER A O 1
ATOM 653 N N . CYS A 1 87 ? 16.085 -0.225 -34.202 1.00 91.44 87 CYS A N 1
ATOM 654 C CA . CYS A 1 87 ? 17.397 -0.434 -34.818 1.00 91.44 87 CYS A CA 1
ATOM 655 C C . CYS A 1 87 ? 18.517 0.321 -34.078 1.00 91.44 87 CYS A C 1
ATOM 657 O O . CYS A 1 87 ? 18.259 1.223 -33.274 1.00 91.44 87 CYS A O 1
ATOM 659 N N . GLY A 1 88 ? 19.770 -0.049 -34.368 1.00 90.38 88 GLY A N 1
ATOM 660 C CA . GLY A 1 88 ? 20.962 0.648 -33.867 1.00 90.38 88 GLY A CA 1
ATOM 661 C C . GLY A 1 88 ? 21.344 0.342 -32.415 1.00 90.38 88 GLY A C 1
ATOM 662 O O . GLY A 1 88 ? 22.093 1.111 -31.825 1.00 90.38 88 GLY A O 1
ATOM 663 N N . GLY A 1 89 ? 20.840 -0.762 -31.849 1.00 91.06 89 GLY A N 1
ATOM 664 C CA . GLY A 1 89 ? 21.052 -1.145 -30.449 1.00 91.06 89 GLY A CA 1
ATOM 665 C C . GLY A 1 89 ? 20.114 -0.399 -29.493 1.00 91.06 89 GLY A C 1
ATOM 666 O O . GLY A 1 89 ? 20.014 0.826 -29.519 1.00 91.06 89 GLY A O 1
ATOM 667 N N . GLY A 1 90 ? 19.399 -1.139 -28.646 1.00 92.31 90 GLY A N 1
ATOM 668 C CA . GLY A 1 90 ? 18.459 -0.588 -27.668 1.00 92.31 90 GLY A CA 1
ATOM 669 C C . GLY A 1 90 ? 18.543 -1.316 -26.330 1.00 92.31 90 GLY A C 1
ATOM 670 O O . GLY A 1 90 ? 19.294 -2.277 -26.178 1.00 92.31 90 GLY A O 1
ATOM 671 N N . VAL A 1 91 ? 17.775 -0.840 -25.354 1.00 95.00 91 VAL A N 1
ATOM 672 C CA . VAL A 1 91 ? 17.732 -1.398 -23.997 1.00 95.00 91 VAL A CA 1
ATOM 673 C C . VAL A 1 91 ? 16.344 -1.970 -23.745 1.00 95.00 91 VAL A C 1
ATOM 675 O O . VAL A 1 91 ? 15.339 -1.368 -24.130 1.00 95.00 91 VAL A O 1
ATOM 678 N N . GLN A 1 92 ? 16.298 -3.125 -23.087 1.00 95.12 92 GLN A N 1
ATOM 679 C CA . GLN A 1 92 ? 15.079 -3.714 -22.548 1.00 95.12 92 GLN A CA 1
ATOM 680 C C . GLN A 1 92 ? 15.120 -3.644 -21.026 1.00 95.12 92 GLN A C 1
ATOM 682 O O . GLN A 1 92 ? 16.162 -3.854 -20.406 1.00 95.12 92 GLN A O 1
ATOM 687 N N . PHE A 1 93 ? 13.971 -3.357 -20.425 1.00 94.94 93 PHE A N 1
ATOM 688 C CA . PHE A 1 93 ? 13.821 -3.282 -18.977 1.00 94.94 93 PHE A CA 1
ATOM 689 C C . PHE A 1 93 ? 12.960 -4.442 -18.494 1.00 94.94 93 PHE A C 1
ATOM 691 O O . PHE A 1 93 ? 11.962 -4.778 -19.126 1.00 94.94 93 PHE A O 1
ATOM 698 N N . ALA A 1 94 ? 13.320 -5.022 -17.358 1.00 96.06 94 ALA A N 1
ATOM 699 C CA . ALA A 1 94 ? 12.461 -5.919 -16.601 1.00 96.06 94 ALA A CA 1
ATOM 700 C C . ALA A 1 94 ? 12.316 -5.359 -15.186 1.00 96.06 94 ALA A C 1
ATOM 702 O O . ALA A 1 94 ? 13.210 -4.678 -14.680 1.00 96.06 94 ALA A O 1
ATOM 703 N N . TYR A 1 95 ? 11.188 -5.649 -14.546 1.00 94.62 95 TYR A N 1
ATOM 704 C CA . TYR A 1 95 ? 10.910 -5.227 -13.176 1.00 94.62 95 TYR A CA 1
ATOM 705 C C . TYR A 1 95 ? 10.747 -6.448 -12.282 1.00 94.62 95 TYR A C 1
ATOM 707 O O . TYR A 1 95 ? 10.294 -7.502 -12.722 1.00 94.62 95 TYR A O 1
ATOM 715 N N . ARG A 1 96 ? 11.097 -6.297 -11.010 1.00 95.44 96 ARG A N 1
ATOM 716 C CA . ARG A 1 96 ? 10.833 -7.276 -9.955 1.00 95.44 96 ARG A CA 1
ATOM 717 C C . ARG A 1 96 ? 10.374 -6.542 -8.704 1.00 95.44 96 ARG A C 1
ATOM 719 O O . ARG A 1 96 ? 10.715 -5.376 -8.509 1.00 95.44 96 ARG A O 1
ATOM 726 N N . HIS A 1 97 ? 9.617 -7.222 -7.856 1.00 91.94 97 HIS A N 1
ATOM 727 C CA . HIS A 1 97 ? 9.067 -6.647 -6.628 1.00 91.94 97 HIS A CA 1
ATOM 728 C C . HIS A 1 97 ? 9.715 -7.281 -5.396 1.00 91.94 97 HIS A C 1
ATOM 730 O O . HIS A 1 97 ? 10.059 -8.456 -5.423 1.00 91.94 97 HIS A O 1
ATOM 736 N N . CYS A 1 98 ? 9.884 -6.529 -4.307 1.00 87.81 98 CYS A N 1
ATOM 737 C CA . CYS A 1 98 ? 10.346 -7.075 -3.025 1.00 87.81 98 CYS A CA 1
ATOM 738 C C . CYS A 1 98 ? 9.156 -7.675 -2.259 1.00 87.81 98 CYS A C 1
ATOM 740 O O . CYS A 1 98 ? 8.585 -7.046 -1.367 1.00 87.81 98 CYS A O 1
ATOM 742 N N . ASN A 1 99 ? 8.692 -8.842 -2.707 1.00 85.94 99 ASN A N 1
ATOM 743 C CA . ASN A 1 99 ? 7.459 -9.461 -2.224 1.00 85.94 99 ASN A CA 1
ATOM 744 C C . ASN A 1 99 ? 7.543 -10.982 -2.007 1.00 85.94 99 ASN A C 1
ATOM 746 O O . ASN A 1 99 ? 6.507 -11.586 -1.732 1.00 85.94 99 ASN A O 1
ATOM 750 N N . ASN A 1 100 ? 8.729 -11.602 -2.070 1.00 82.19 100 ASN A N 1
ATOM 751 C CA . ASN A 1 100 ? 8.875 -13.060 -1.970 1.00 82.19 100 ASN A CA 1
ATOM 752 C C . ASN A 1 100 ? 9.855 -13.542 -0.873 1.00 82.19 100 ASN A C 1
ATOM 754 O O . ASN A 1 100 ? 10.855 -14.181 -1.204 1.00 82.19 100 ASN A O 1
ATOM 758 N N . PRO A 1 101 ? 9.599 -13.292 0.428 1.00 82.19 101 PRO A N 1
ATOM 759 C CA . PRO A 1 101 ? 8.413 -12.647 0.996 1.00 82.19 101 PRO A CA 1
ATOM 760 C C . PRO A 1 101 ? 8.546 -11.118 1.066 1.00 82.19 101 PRO A C 1
ATOM 762 O O . PRO A 1 101 ? 9.632 -10.562 0.921 1.00 82.19 101 PRO A O 1
ATOM 765 N N . ALA A 1 102 ? 7.430 -10.420 1.282 1.00 80.88 102 ALA A N 1
ATOM 766 C CA . ALA A 1 102 ? 7.461 -8.990 1.578 1.00 80.88 102 ALA A CA 1
ATOM 767 C C . ALA A 1 102 ? 8.089 -8.738 2.964 1.00 80.88 102 ALA A C 1
ATOM 769 O O . ALA A 1 102 ? 7.838 -9.521 3.890 1.00 80.88 102 ALA A O 1
ATOM 770 N N . PRO A 1 103 ? 8.854 -7.646 3.138 1.00 80.44 103 PRO A N 1
ATOM 771 C CA . PRO A 1 103 ? 9.426 -7.298 4.429 1.00 80.44 103 PRO A CA 1
ATOM 772 C C . PRO A 1 103 ? 8.328 -7.049 5.471 1.00 80.44 103 PRO A C 1
ATOM 774 O O . PRO A 1 103 ? 7.317 -6.396 5.200 1.00 80.44 103 PRO A O 1
ATOM 777 N N . ARG A 1 104 ? 8.518 -7.575 6.684 1.00 77.25 104 ARG A N 1
ATOM 778 C CA . ARG A 1 104 ? 7.579 -7.441 7.812 1.00 77.25 104 ARG A CA 1
ATOM 779 C C . ARG A 1 104 ? 8.325 -7.135 9.102 1.00 77.25 104 ARG A C 1
ATOM 781 O O . ARG A 1 104 ? 9.445 -7.597 9.290 1.00 77.25 104 ARG A O 1
ATOM 788 N N . ASN A 1 10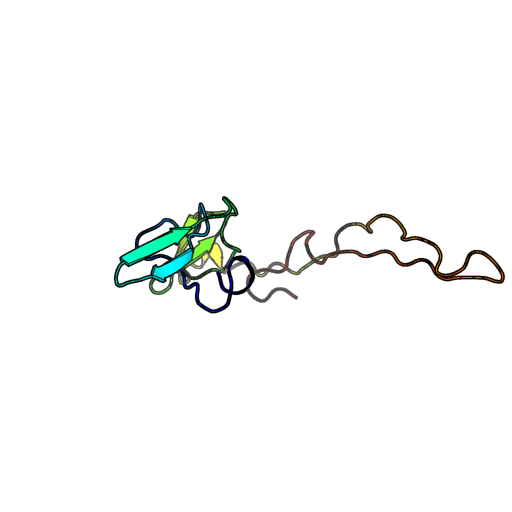5 ? 7.671 -6.412 10.014 1.00 72.00 105 ASN A N 1
ATOM 789 C CA . ASN A 1 105 ? 8.169 -6.137 11.370 1.00 72.00 105 ASN A CA 1
ATOM 790 C C . ASN A 1 105 ? 9.602 -5.564 11.388 1.00 72.00 105 ASN A C 1
ATOM 792 O O . ASN A 1 105 ? 10.480 -6.104 12.054 1.00 72.00 105 ASN A O 1
ATOM 796 N N . SER A 1 106 ? 9.830 -4.480 10.636 1.00 72.50 106 SER A N 1
ATOM 797 C CA . SER A 1 106 ? 11.150 -3.842 10.451 1.00 72.50 106 SER A CA 1
ATOM 798 C C . SER A 1 106 ? 12.184 -4.679 9.685 1.00 72.50 106 SER A C 1
ATOM 800 O O . SER A 1 106 ? 13.368 -4.337 9.679 1.00 72.50 106 SER A O 1
ATOM 802 N N . GLY A 1 107 ? 11.749 -5.746 9.011 1.00 72.81 107 GLY A N 1
ATOM 803 C CA . GLY A 1 107 ? 12.557 -6.440 8.019 1.00 72.81 107 GLY A CA 1
ATOM 804 C C . GLY A 1 107 ? 12.960 -5.508 6.880 1.00 72.81 107 GLY A C 1
ATOM 805 O O . GLY A 1 107 ? 12.181 -4.657 6.451 1.00 72.81 107 GLY A O 1
ATOM 806 N N . ARG A 1 108 ? 14.204 -5.659 6.437 1.00 69.31 108 ARG A N 1
ATOM 807 C CA . ARG A 1 108 ? 14.781 -4.973 5.273 1.00 69.31 108 ARG A CA 1
ATOM 808 C C . ARG A 1 108 ? 14.759 -5.889 4.070 1.00 69.31 108 ARG A C 1
ATOM 810 O O . ARG A 1 108 ? 14.965 -7.099 4.317 1.00 69.31 108 ARG A O 1
#

Foldseek 3Di:
DCVPPHDQWDFDPPDLQQQWTWIWHADPNDIDIDTPRDGDDFQPAPDDQWTHDPSHTGHVPPCVQQVDFDAFDKDDKDDWDDFPDPDDDGDIDIDIDRPPPNTDNPHD

pLDDT: mean 83.52, std 8.8, range [60.19, 96.06]

Sequence (108 aa):
CNLTFGPEYTVCPGMDVCARLWCAVVRQGQMVCLTKKLPAVEGTPCGKGRICLQGKCADKTKKKYYSTSSHGNWGSWGPWGQCSRSCGGGVQFAYRHCNNPAPRNSGR

Secondary structure (DSSP, 8-state):
-HHHH-TT-EEPTTS-TTTS-EEEEEETTEEEEEE-SPPPPTT-EEETTEEEETTEEEETT-HHHHS--B---BPPP-PPPPPS-SSS---------B-TTPPBTT--

InterPro domains:
  IPR000884 Thrombospondin type-1 (TSP1) repeat [PF00090] (76-103)
  IPR000884 Thrombospondin type-1 (TSP1) repeat [PS50092] (71-108)
  IPR036383 Thrombospondin type-1 repeat superfamily [G3DSA:2.20.100.10] (70-108)
  IPR036383 Thrombospondin type-1 repeat superfamily [SSF82895] (71-107)
  IPR041645 ADAMTS, cysteine-rich domain 2 [PF17771] (1-57)
  IPR050439 ADAMTS and ADAMTS-like [PTHR13723] (1-108)